Protein AF-A0A358SKY1-F1 (afdb_monomer)

pLDDT: mean 86.54, std 17.52, range [35.16, 98.0]

Nearest PDB structures (foldseek):
  1x7v-assembly3_C  TM=9.313E-01  e=6.496E-03  Pseudomonas aeruginosa
  2gf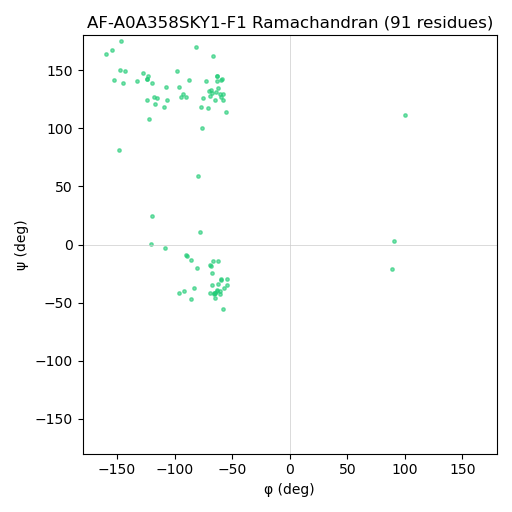f-assembly1_A  TM=7.965E-01  e=2.426E-02  Yersinia pestis
  3kkf-assembly1_A  TM=7.559E-01  e=7.889E-02  Bacteroides thetaiotaomicron
  4dn9-assembly1_A  TM=7.379E-01  e=1.579E-01  Chloroflexus aurantiacus J-10-fl
  1iuj-assembly1_B  TM=7.072E-01  e=5.897E-01  Thermus thermophilus

Solvent-accessible surface area (backbone atoms only — not comparable to full-atom values): 6444 Å² total; per-residue (Å²): 133,80,81,77,80,77,79,86,77,87,68,76,60,81,47,78,47,44,73,44,58,47,80,45,70,42,92,88,42,86,87,41,70,48,78,49,75,42,43,72,43,72,66,33,48,51,52,49,70,70,31,70,66,44,54,48,44,68,70,54,48,66,84,75,48,97,60,86,82,85,85,88,85,83,92,67,103,69,85,73,86,79,80,62,70,94,70,60,77,77,83,81,129

Radius of gyration: 16.53 Å; Cα contacts (8 Å, |Δi|>4): 68; chains: 1; bounding box: 38×24×48 Å

Mean predicted aligned error: 6.96 Å

Sequence (93 aa):
MTPQPSPPRPGGRAEPGCLWFDWSRSVADPAEYVLVEAFRDDAAGAAHVQSEHFRNAQRSLPLHLAQTPRIVNVSIPQDDWSLLGEMAVPARG

Foldseek 3Di:
DPDDDDDDDDDPPPQVFWLDWDKDADPVDNLDIDTDTDGNDVVSVVCVCVDPVVVVCVVPVVVVDPDDDDDDDDDDPDRDDDDDPVPDDDDDD

Structure (mmCIF, N/CA/C/O backbone):
data_AF-A0A358SKY1-F1
#
_entry.id   AF-A0A358SKY1-F1
#
loop_
_atom_site.group_PDB
_atom_site.id
_atom_site.type_symbol
_atom_site.label_atom_id
_atom_site.label_alt_id
_atom_site.label_comp_id
_atom_site.label_asym_id
_atom_site.label_entity_id
_atom_site.label_seq_id
_atom_site.pdbx_PDB_ins_code
_atom_site.Cartn_x
_atom_site.Cartn_y
_atom_site.Cartn_z
_atom_site.occupancy
_atom_site.B_iso_or_equiv
_atom_site.auth_seq_id
_atom_site.auth_comp_id
_atom_site.auth_asym_id
_atom_site.auth_atom_id
_atom_site.pdbx_PDB_model_num
ATOM 1 N N . MET A 1 1 ? -9.381 3.578 -28.941 1.00 37.81 1 MET A N 1
ATOM 2 C CA . MET A 1 1 ? -9.418 4.723 -28.011 1.00 37.81 1 MET A CA 1
ATOM 3 C C . MET A 1 1 ? -8.578 4.314 -26.816 1.00 37.81 1 MET A C 1
ATOM 5 O O . MET A 1 1 ? -8.991 3.438 -26.073 1.00 37.81 1 MET A O 1
ATOM 9 N N . THR A 1 2 ? -7.336 4.785 -26.753 1.00 35.16 2 THR A N 1
ATOM 10 C CA . THR A 1 2 ? -6.381 4.440 -25.689 1.00 35.16 2 THR A CA 1
ATOM 11 C C . THR A 1 2 ? -6.934 4.969 -24.362 1.00 35.16 2 THR A C 1
ATOM 13 O O . THR A 1 2 ? -7.371 6.124 -24.351 1.00 35.16 2 THR A O 1
ATOM 16 N N . PRO A 1 3 ? -6.987 4.175 -23.277 1.00 43.09 3 PRO A N 1
ATOM 17 C CA . PRO A 1 3 ? -7.424 4.693 -21.987 1.00 43.09 3 PRO A CA 1
ATOM 18 C C . PRO A 1 3 ? -6.513 5.861 -21.592 1.00 43.09 3 PRO A C 1
ATOM 20 O O . PRO A 1 3 ? -5.290 5.783 -21.706 1.00 43.09 3 PRO A O 1
ATOM 23 N N . GLN A 1 4 ? -7.125 6.987 -21.228 1.00 37.16 4 GLN A N 1
ATOM 24 C CA . GLN A 1 4 ? -6.403 8.142 -20.704 1.00 37.16 4 GLN A CA 1
ATOM 25 C C . GLN A 1 4 ? -5.823 7.762 -19.336 1.00 37.16 4 GLN A C 1
ATOM 27 O O . GLN A 1 4 ? -6.581 7.260 -18.503 1.00 37.16 4 GLN A O 1
ATOM 32 N N . PRO A 1 5 ? -4.525 8.002 -19.079 1.00 49.38 5 PRO A N 1
ATOM 33 C CA . PRO A 1 5 ? -3.951 7.751 -17.767 1.00 49.38 5 PRO A CA 1
ATOM 34 C C . PRO A 1 5 ? -4.644 8.640 -16.731 1.00 49.38 5 PRO A C 1
ATOM 36 O O . PRO A 1 5 ? -4.863 9.834 -16.957 1.00 49.38 5 PRO A O 1
ATOM 39 N N . SER A 1 6 ? -5.007 8.049 -15.594 1.00 48.69 6 SER A N 1
ATOM 40 C CA . SER A 1 6 ? -5.597 8.792 -14.479 1.00 48.69 6 SER A CA 1
ATOM 41 C C . SER A 1 6 ? -4.625 9.879 -13.990 1.00 48.69 6 SER A C 1
ATOM 43 O O . SER A 1 6 ? -3.418 9.629 -13.928 1.00 48.69 6 SER A O 1
ATOM 45 N N . PRO A 1 7 ? -5.099 11.085 -13.616 1.00 47.94 7 PRO A N 1
ATOM 46 C CA . PRO A 1 7 ? -4.215 12.139 -13.132 1.00 47.94 7 PRO A CA 1
ATOM 47 C C . PRO A 1 7 ? -3.508 11.711 -11.832 1.00 47.94 7 PRO A C 1
ATOM 49 O O . PRO A 1 7 ? -4.116 11.033 -10.993 1.00 47.94 7 PRO A O 1
ATOM 52 N N . PRO A 1 8 ? -2.242 12.116 -11.620 1.00 50.50 8 PRO A N 1
ATOM 53 C CA . PRO A 1 8 ? -1.527 11.798 -10.391 1.00 50.50 8 PRO A CA 1
ATOM 54 C C . PRO A 1 8 ? -2.209 12.489 -9.202 1.00 50.50 8 PRO A C 1
ATOM 56 O O . PRO A 1 8 ? -2.394 13.706 -9.199 1.00 50.50 8 PRO A O 1
ATOM 59 N N . ARG A 1 9 ? -2.605 11.719 -8.181 1.00 52.56 9 ARG A N 1
ATOM 60 C CA . ARG A 1 9 ? -3.099 12.273 -6.904 1.00 52.56 9 ARG A CA 1
ATOM 61 C C . ARG A 1 9 ? -1.901 12.674 -6.011 1.00 52.56 9 ARG A C 1
ATOM 63 O O . ARG A 1 9 ? -0.774 12.371 -6.379 1.00 52.56 9 ARG A O 1
ATOM 70 N N . PRO A 1 10 ? -2.056 13.386 -4.884 1.00 39.41 10 PRO A N 1
ATOM 71 C CA . PRO A 1 10 ? -0.929 13.767 -4.019 1.00 39.41 10 PRO A CA 1
ATOM 72 C C . PRO A 1 10 ? -0.730 12.830 -2.808 1.00 39.41 10 PRO A C 1
ATOM 74 O O . PRO A 1 10 ? -1.704 12.333 -2.254 1.00 39.41 10 PRO A O 1
ATOM 77 N N . GLY A 1 11 ? 0.531 12.677 -2.363 1.00 45.94 11 GLY A N 1
ATOM 78 C CA . GLY A 1 11 ? 0.947 12.014 -1.107 1.00 45.94 11 GLY A CA 1
ATOM 79 C C . GLY A 1 11 ? 1.456 10.573 -1.290 1.00 45.94 11 GLY A C 1
ATOM 80 O O . GLY A 1 11 ? 0.688 9.704 -1.665 1.00 45.94 11 GLY A O 1
ATOM 81 N N . GLY A 1 12 ? 2.758 10.319 -1.078 1.00 49.34 12 GLY A N 1
ATOM 82 C CA . GLY A 1 12 ? 3.425 9.004 -1.261 1.00 49.34 12 GLY A CA 1
ATOM 83 C C . GLY A 1 12 ? 3.973 8.730 -2.673 1.00 49.34 12 GLY A C 1
ATOM 84 O O . GLY A 1 12 ? 4.921 7.978 -2.853 1.00 49.34 12 GLY A O 1
ATOM 85 N N . ARG A 1 13 ? 3.462 9.440 -3.681 1.00 58.19 13 ARG A N 1
ATOM 86 C CA . ARG A 1 13 ? 3.749 9.239 -5.119 1.00 58.19 13 ARG A CA 1
ATOM 87 C C . ARG A 1 13 ? 5.083 9.799 -5.634 1.00 58.19 13 ARG A C 1
ATOM 89 O O . ARG A 1 13 ? 5.278 9.892 -6.840 1.00 58.19 13 ARG A O 1
ATOM 96 N N . ALA A 1 14 ? 5.979 10.230 -4.747 1.00 68.00 14 ALA A N 1
ATOM 97 C CA . ALA A 1 14 ? 7.277 10.782 -5.152 1.00 68.00 14 ALA A CA 1
ATOM 98 C C . ALA A 1 14 ? 8.351 9.700 -5.354 1.00 68.00 14 ALA A C 1
ATOM 100 O O . ALA A 1 14 ? 9.408 9.986 -5.914 1.00 68.00 14 ALA A O 1
ATOM 101 N N . GLU A 1 15 ? 8.100 8.471 -4.897 1.00 85.06 15 GLU A N 1
ATOM 102 C CA . GLU A 1 15 ? 9.031 7.365 -5.087 1.00 85.06 15 GLU A CA 1
ATOM 103 C C . GLU A 1 15 ? 9.089 6.946 -6.564 1.00 85.06 15 GLU A C 1
ATOM 105 O O . GLU A 1 15 ? 8.043 6.675 -7.168 1.00 85.06 15 GLU A O 1
ATOM 110 N N . PRO A 1 16 ? 10.289 6.856 -7.168 1.00 89.62 16 PRO A N 1
ATOM 111 C CA . PRO A 1 16 ? 10.431 6.383 -8.537 1.00 89.62 16 PRO A CA 1
ATOM 112 C C . PRO A 1 16 ? 9.807 4.995 -8.724 1.00 89.62 16 PRO A C 1
ATOM 114 O O . PRO A 1 16 ? 10.299 4.000 -8.204 1.00 89.62 16 PRO A O 1
ATOM 117 N N . GLY A 1 17 ? 8.738 4.923 -9.520 1.00 90.88 17 GLY A N 1
ATOM 118 C CA . GLY A 1 17 ? 8.035 3.670 -9.803 1.00 90.88 17 GLY A CA 1
ATOM 119 C C . GLY A 1 17 ? 6.889 3.326 -8.854 1.00 90.88 17 GLY A C 1
ATOM 120 O O . GLY A 1 17 ? 6.283 2.281 -9.057 1.00 90.88 17 GLY A O 1
ATOM 121 N N . CYS A 1 18 ? 6.542 4.178 -7.886 1.00 92.94 18 CYS A N 1
ATOM 122 C CA . CYS A 1 18 ? 5.262 4.073 -7.184 1.00 92.94 18 CYS A CA 1
ATOM 123 C C . CYS A 1 18 ? 4.121 4.491 -8.127 1.00 92.94 18 CYS A C 1
ATOM 125 O O . CYS A 1 18 ? 4.077 5.630 -8.597 1.00 92.94 18 CYS A O 1
ATOM 127 N N . LEU A 1 19 ? 3.211 3.561 -8.420 1.00 90.94 19 LEU A N 1
ATOM 128 C CA . LEU A 1 19 ? 2.039 3.787 -9.271 1.00 90.94 19 LEU A CA 1
ATOM 129 C C . LEU A 1 19 ? 0.877 4.348 -8.440 1.00 90.94 19 LEU A C 1
ATOM 131 O O . LEU A 1 19 ? 0.256 5.353 -8.801 1.00 90.94 19 LEU A O 1
ATOM 135 N N . TRP A 1 20 ? 0.622 3.731 -7.285 1.00 87.19 20 TRP A N 1
ATOM 136 C CA . TRP A 1 20 ? -0.361 4.186 -6.306 1.00 87.19 20 TRP A CA 1
ATOM 137 C C . TRP A 1 20 ? 0.072 3.859 -4.877 1.00 87.19 20 TRP A C 1
ATOM 139 O O . TRP A 1 20 ? 0.764 2.874 -4.623 1.00 87.19 20 TRP A O 1
ATOM 149 N N . PHE A 1 21 ? -0.364 4.715 -3.954 1.00 91.69 21 PHE A N 1
ATOM 150 C CA . PHE A 1 21 ? -0.190 4.582 -2.512 1.00 91.69 21 PHE A CA 1
ATOM 151 C C . PHE A 1 21 ? -1.416 5.224 -1.861 1.00 91.69 21 PHE A C 1
ATOM 153 O O . PHE A 1 21 ? -1.417 6.408 -1.520 1.00 91.69 21 PHE A O 1
ATOM 160 N N . ASP A 1 22 ? -2.513 4.473 -1.810 1.00 92.62 22 ASP A N 1
ATOM 161 C CA . ASP A 1 22 ? -3.832 5.008 -1.487 1.00 92.62 22 ASP A CA 1
ATOM 162 C C . ASP A 1 22 ? -4.340 4.419 -0.161 1.00 92.62 22 ASP A C 1
ATOM 164 O O . ASP A 1 22 ? -4.429 3.202 0.017 1.00 92.62 22 ASP A O 1
ATOM 168 N N . TRP A 1 23 ? -4.705 5.302 0.771 1.00 93.62 23 TRP A N 1
ATOM 169 C CA . TRP A 1 23 ? -5.331 4.942 2.043 1.00 93.62 23 TRP A CA 1
ATOM 170 C C . TRP A 1 23 ? -6.848 5.059 1.956 1.00 93.62 23 TRP A C 1
ATOM 172 O O . TRP A 1 23 ? -7.386 6.061 1.487 1.00 93.62 23 TRP A O 1
ATOM 182 N N . SER A 1 24 ? -7.537 4.058 2.486 1.00 96.31 24 SER A N 1
ATOM 183 C CA . SER A 1 24 ? -8.987 4.041 2.656 1.00 96.31 24 SER A CA 1
ATOM 184 C C . SER A 1 24 ? -9.336 3.696 4.100 1.00 96.31 24 SER A C 1
ATOM 186 O O . SER A 1 24 ? -8.626 2.933 4.750 1.00 96.31 24 SER A O 1
ATOM 188 N N . ARG A 1 25 ? -10.443 4.242 4.605 1.00 97.31 25 ARG A N 1
ATOM 189 C CA . ARG A 1 25 ? -11.021 3.879 5.906 1.00 97.31 25 ARG A CA 1
ATOM 190 C C . ARG A 1 25 ? -12.288 3.069 5.669 1.00 97.31 25 ARG A C 1
ATOM 192 O O . ARG A 1 25 ? -13.089 3.441 4.812 1.00 97.31 25 ARG A O 1
ATOM 199 N N . SER A 1 26 ? -12.469 1.984 6.414 1.00 97.12 26 SER A N 1
ATOM 200 C CA . SER A 1 26 ? -13.679 1.170 6.319 1.00 97.12 26 SER A CA 1
ATOM 201 C C . SER A 1 26 ? -14.911 1.976 6.740 1.00 97.12 26 SER A C 1
ATOM 203 O O . SER A 1 26 ? -14.882 2.762 7.688 1.00 97.12 26 SER A O 1
ATOM 205 N N . VAL A 1 27 ? -16.012 1.776 6.014 1.00 97.56 27 VAL A N 1
ATOM 206 C CA . VAL A 1 27 ? -17.321 2.358 6.353 1.00 97.56 27 VAL A CA 1
ATOM 207 C C . VAL A 1 27 ? -18.041 1.563 7.445 1.00 97.56 27 VAL A C 1
ATOM 209 O O . VAL A 1 27 ? -18.947 2.093 8.080 1.00 97.56 27 VAL A O 1
ATOM 212 N N . ALA A 1 28 ? -17.651 0.301 7.649 1.00 98.00 28 ALA A N 1
ATOM 213 C CA . ALA A 1 28 ? -18.252 -0.594 8.634 1.00 98.00 28 ALA A CA 1
ATOM 214 C C . ALA A 1 28 ? -17.529 -0.527 9.985 1.00 98.00 28 ALA A C 1
ATOM 216 O O . ALA A 1 28 ? -18.182 -0.515 11.025 1.00 98.00 28 ALA A O 1
ATOM 217 N N . ASP A 1 29 ? -16.196 -0.447 9.965 1.00 97.31 29 ASP A N 1
ATOM 218 C CA . ASP A 1 29 ? -15.374 -0.281 11.161 1.00 97.31 29 ASP A CA 1
ATOM 219 C C . ASP A 1 29 ? -14.514 0.987 11.043 1.00 97.31 29 ASP A C 1
ATOM 221 O O . ASP A 1 29 ? -13.527 1.009 10.305 1.00 97.31 29 ASP A O 1
ATOM 225 N N . PRO A 1 30 ? -14.830 2.052 11.795 1.00 96.44 30 PRO A N 1
ATOM 226 C CA . PRO A 1 30 ? -14.041 3.273 11.778 1.00 96.44 30 PRO A CA 1
ATOM 227 C C . PRO A 1 30 ? -12.588 3.090 12.264 1.00 96.44 30 PRO A C 1
ATOM 229 O O . PRO A 1 30 ? -11.788 4.008 12.082 1.00 96.44 30 PRO A O 1
ATOM 232 N N . ALA A 1 31 ? -12.221 1.985 12.908 1.00 96.31 31 ALA A N 1
ATOM 233 C CA . ALA A 1 31 ? -10.838 1.701 13.291 1.00 96.31 31 ALA A CA 1
ATOM 234 C C . ALA A 1 31 ? -10.053 0.947 12.201 1.00 96.31 31 ALA A C 1
ATOM 236 O O . ALA A 1 31 ?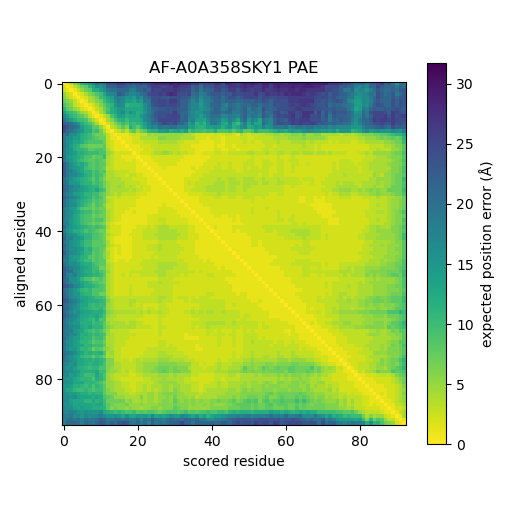 -8.830 0.842 12.305 1.00 96.31 31 ALA A O 1
ATOM 237 N N . GLU A 1 32 ? -10.716 0.455 11.151 1.00 97.31 32 GLU A N 1
ATOM 238 C CA . GLU A 1 32 ? -10.073 -0.303 10.081 1.00 97.31 32 GLU A CA 1
ATOM 239 C C . GLU A 1 32 ? -9.655 0.603 8.915 1.00 97.31 32 GLU A C 1
ATOM 241 O O . GLU A 1 32 ? -10.442 1.384 8.368 1.00 97.31 32 GLU A O 1
ATOM 246 N N . TYR A 1 33 ? -8.395 0.456 8.511 1.00 97.06 33 TYR A N 1
ATOM 247 C CA . TYR A 1 33 ? -7.807 1.137 7.365 1.00 97.06 33 TYR A CA 1
ATOM 248 C C . TYR A 1 33 ? -7.233 0.111 6.390 1.00 97.06 33 TYR A C 1
ATOM 250 O O . TYR A 1 33 ? -6.654 -0.896 6.801 1.00 97.06 33 TYR A O 1
ATOM 258 N N . VAL A 1 34 ? -7.375 0.392 5.097 1.00 97.00 34 VAL A N 1
ATOM 259 C CA . VAL A 1 34 ? -6.814 -0.399 4.001 1.00 97.00 34 VAL A CA 1
ATOM 260 C C . VAL A 1 34 ? -5.842 0.483 3.237 1.00 97.00 34 VAL A C 1
ATOM 262 O O . VAL A 1 34 ? -6.197 1.584 2.814 1.00 97.00 34 VAL A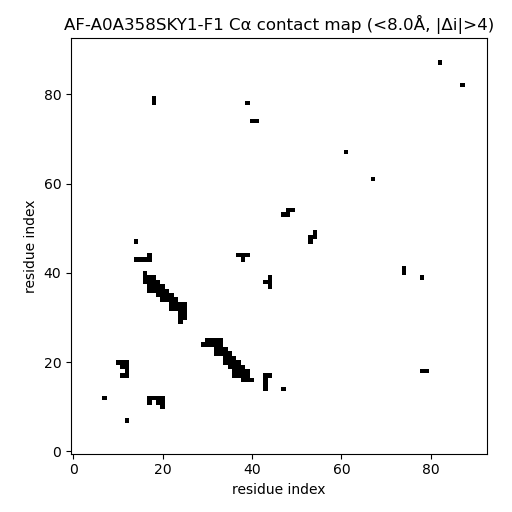 O 1
ATOM 265 N N . LEU A 1 35 ? -4.623 -0.013 3.067 1.00 95.62 35 LEU A N 1
ATOM 266 C CA . LEU A 1 35 ? -3.596 0.600 2.242 1.00 95.62 35 LEU A CA 1
ATOM 267 C C . LEU A 1 35 ? -3.451 -0.230 0.966 1.00 95.62 35 LEU A C 1
ATOM 269 O O . LEU A 1 35 ? -3.246 -1.442 1.032 1.00 95.62 35 LEU A O 1
ATOM 273 N N . VAL A 1 36 ? -3.593 0.422 -0.185 1.00 95.25 36 VAL A N 1
ATOM 274 C CA . VAL A 1 36 ? -3.343 -0.173 -1.497 1.00 95.25 36 VAL A CA 1
ATOM 275 C C . VAL A 1 36 ? -2.076 0.448 -2.065 1.00 95.25 36 VAL A C 1
ATOM 277 O O . VAL A 1 36 ? -2.018 1.654 -2.310 1.00 95.25 36 VAL A O 1
ATOM 280 N N . GLU A 1 37 ? -1.076 -0.392 -2.302 1.00 94.00 37 GLU A N 1
ATOM 281 C CA . GLU A 1 37 ? 0.213 -0.006 -2.870 1.00 94.00 37 GLU A CA 1
ATOM 282 C C . GLU A 1 37 ? 0.422 -0.752 -4.182 1.00 94.00 37 GLU A C 1
ATOM 284 O O . GLU A 1 37 ? 0.124 -1.945 -4.276 1.00 94.00 37 GLU A O 1
ATOM 289 N N . ALA A 1 38 ? 0.957 -0.069 -5.189 1.00 93.81 38 ALA A N 1
ATOM 290 C CA . ALA A 1 38 ? 1.625 -0.759 -6.278 1.00 93.81 38 ALA A CA 1
ATOM 291 C C . ALA A 1 38 ? 2.830 -0.003 -6.772 1.00 93.81 38 ALA A C 1
ATOM 293 O O . ALA A 1 38 ? 2.892 1.231 -6.818 1.00 93.81 38 ALA A O 1
ATOM 294 N N . PHE A 1 39 ? 3.757 -0.824 -7.222 1.00 94.25 39 PHE A N 1
ATOM 295 C CA . PHE A 1 39 ? 5.021 -0.434 -7.776 1.00 94.25 39 PHE A CA 1
ATOM 296 C C . PHE A 1 39 ? 5.115 -1.034 -9.173 1.00 94.25 39 PHE A C 1
ATOM 298 O O . PHE A 1 39 ? 4.621 -2.133 -9.414 1.00 94.25 39 PHE A O 1
ATOM 305 N N . ARG A 1 40 ? 5.741 -0.300 -10.093 1.00 93.62 40 ARG A N 1
ATOM 306 C CA . ARG A 1 40 ? 5.935 -0.717 -11.489 1.00 93.62 40 ARG A CA 1
ATOM 307 C C . ARG A 1 40 ? 6.629 -2.076 -11.595 1.00 93.62 40 ARG A C 1
ATOM 309 O O . ARG A 1 40 ? 6.380 -2.823 -12.533 1.00 93.62 40 ARG A O 1
ATOM 316 N N . ASP A 1 41 ? 7.542 -2.350 -10.671 1.00 93.25 41 ASP A N 1
ATOM 317 C CA . ASP A 1 41 ? 8.366 -3.548 -10.646 1.00 93.25 41 ASP A CA 1
ATOM 318 C C . ASP A 1 41 ? 8.824 -3.871 -9.214 1.00 93.25 41 ASP A C 1
ATOM 320 O O . ASP A 1 41 ? 8.723 -3.047 -8.296 1.00 93.25 41 ASP A O 1
ATOM 324 N N . ASP A 1 42 ? 9.357 -5.081 -9.035 1.00 93.81 42 ASP A N 1
ATOM 325 C CA . ASP A 1 42 ? 9.868 -5.559 -7.747 1.00 93.81 42 ASP A CA 1
ATOM 326 C C . ASP A 1 42 ? 11.009 -4.672 -7.215 1.00 93.81 42 ASP A C 1
ATOM 328 O O . ASP A 1 42 ? 11.177 -4.537 -6.003 1.00 93.81 42 ASP A O 1
ATOM 332 N N . ALA A 1 43 ? 11.788 -4.034 -8.098 1.00 95.25 43 ALA A N 1
ATOM 333 C CA . ALA A 1 43 ? 12.885 -3.156 -7.699 1.00 95.25 43 ALA A CA 1
ATOM 334 C C . ALA A 1 43 ? 12.370 -1.862 -7.047 1.00 95.25 43 ALA A C 1
ATOM 336 O O . ALA A 1 43 ? 12.907 -1.436 -6.024 1.00 95.25 43 ALA A O 1
ATOM 337 N N . ALA A 1 44 ? 11.306 -1.266 -7.588 1.00 94.62 44 ALA A N 1
ATOM 338 C CA . ALA A 1 44 ? 10.628 -0.126 -6.981 1.00 94.62 44 ALA A CA 1
ATOM 339 C C . ALA A 1 44 ? 9.985 -0.504 -5.633 1.00 94.62 44 ALA A C 1
ATOM 341 O O . ALA A 1 44 ? 10.152 0.228 -4.658 1.00 94.62 44 ALA A O 1
ATOM 342 N N . GLY A 1 45 ? 9.348 -1.678 -5.535 1.00 94.31 45 GLY A N 1
ATOM 343 C CA . GLY A 1 45 ? 8.822 -2.183 -4.259 1.00 94.31 45 GLY A CA 1
ATOM 344 C C . GLY A 1 45 ? 9.918 -2.445 -3.215 1.00 94.31 45 GLY A C 1
ATOM 345 O O . GLY A 1 45 ? 9.764 -2.114 -2.040 1.00 94.31 45 GLY A O 1
ATOM 346 N N . ALA A 1 46 ? 11.069 -2.976 -3.636 1.00 95.75 46 ALA A N 1
ATOM 347 C CA . ALA A 1 46 ? 12.223 -3.171 -2.762 1.00 95.75 46 ALA A CA 1
ATOM 348 C C . ALA A 1 46 ? 12.803 -1.834 -2.269 1.00 95.75 46 ALA A C 1
ATOM 350 O O . ALA A 1 46 ? 13.125 -1.699 -1.086 1.00 95.75 46 ALA A O 1
ATOM 351 N N . ALA A 1 47 ? 12.899 -0.832 -3.150 1.00 95.94 47 ALA A N 1
ATOM 352 C CA . ALA A 1 47 ? 13.345 0.509 -2.783 1.00 95.94 47 ALA A CA 1
ATOM 353 C C . ALA A 1 47 ? 12.412 1.148 -1.740 1.00 95.94 47 ALA A C 1
ATOM 355 O O . ALA A 1 47 ? 12.898 1.740 -0.771 1.00 95.94 47 ALA A O 1
ATOM 356 N N . HIS A 1 48 ? 11.097 0.956 -1.885 1.00 94.38 48 HIS A N 1
ATOM 357 C CA . HIS A 1 48 ? 10.098 1.422 -0.927 1.00 94.38 48 HIS A CA 1
ATOM 358 C C . HIS A 1 48 ? 10.337 0.865 0.481 1.00 94.38 48 HIS A C 1
ATOM 360 O O . HIS A 1 48 ? 10.525 1.630 1.429 1.00 94.38 48 HIS A O 1
ATOM 366 N N . VAL A 1 49 ? 10.415 -0.461 0.640 1.00 94.88 49 VAL A N 1
ATOM 367 C CA . VAL A 1 49 ? 10.563 -1.087 1.972 1.00 94.88 49 VAL A CA 1
ATOM 368 C C . VAL A 1 49 ? 11.931 -0.828 2.618 1.00 94.88 49 VAL A C 1
ATOM 370 O O . VAL A 1 49 ? 12.100 -0.982 3.828 1.00 94.88 49 VAL A O 1
ATOM 373 N N . GLN A 1 50 ? 12.928 -0.426 1.829 1.00 95.62 50 GLN A N 1
ATOM 374 C CA . GLN A 1 50 ? 14.264 -0.068 2.314 1.00 95.62 50 GLN A CA 1
ATOM 375 C C . GLN A 1 50 ? 14.414 1.418 2.665 1.00 95.62 50 GLN A C 1
ATOM 377 O O . GLN A 1 50 ? 15.437 1.799 3.247 1.00 95.62 50 GLN A O 1
ATOM 382 N N . SER A 1 51 ? 13.420 2.241 2.336 1.00 93.62 51 SER A N 1
ATOM 383 C CA . SER A 1 51 ? 13.437 3.691 2.517 1.00 93.62 51 SER A CA 1
ATOM 384 C C . SER A 1 51 ? 13.457 4.135 3.985 1.00 93.62 51 SER A C 1
ATOM 386 O O . SER A 1 51 ? 13.118 3.394 4.914 1.00 93.62 51 SER A O 1
ATOM 388 N N . GLU A 1 52 ? 13.837 5.395 4.212 1.00 94.94 52 GLU A N 1
ATOM 389 C CA . GLU A 1 52 ? 13.813 5.986 5.550 1.00 94.94 52 GLU A CA 1
ATOM 390 C C . GLU A 1 52 ? 12.386 6.111 6.099 1.00 94.94 52 GLU A C 1
ATOM 392 O O . GLU A 1 52 ? 12.148 5.790 7.264 1.00 94.94 52 GLU A O 1
ATOM 397 N N . HIS A 1 53 ? 11.415 6.528 5.281 1.00 90.69 53 HIS A N 1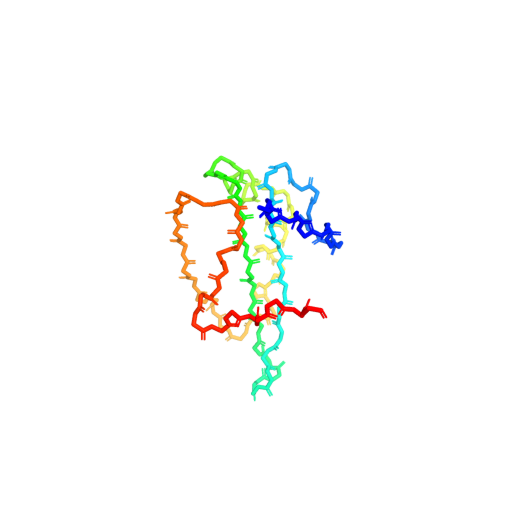
ATOM 398 C CA . HIS A 1 53 ? 10.035 6.678 5.744 1.00 90.69 53 HIS A CA 1
ATOM 399 C C . HIS A 1 53 ? 9.393 5.335 6.088 1.00 90.69 53 HIS A C 1
ATOM 401 O O . HIS A 1 53 ? 8.665 5.272 7.077 1.00 90.69 53 HIS A O 1
ATOM 407 N N . PHE A 1 54 ? 9.712 4.253 5.369 1.00 94.69 54 PHE A N 1
ATOM 408 C CA . PHE A 1 54 ? 9.239 2.920 5.740 1.00 94.69 54 PHE A CA 1
ATOM 409 C C . PHE A 1 54 ? 9.841 2.462 7.075 1.00 94.69 54 PHE A C 1
ATOM 411 O O . PHE A 1 54 ? 9.121 2.001 7.958 1.00 94.69 54 PHE A O 1
ATOM 418 N N . ARG A 1 55 ? 11.142 2.689 7.301 1.00 95.75 55 ARG A N 1
ATOM 419 C CA . ARG A 1 55 ? 11.782 2.433 8.608 1.00 95.75 55 ARG A CA 1
ATOM 420 C C . ARG A 1 55 ? 11.193 3.297 9.726 1.00 95.75 55 ARG A C 1
ATOM 422 O O . ARG A 1 55 ? 11.099 2.853 10.869 1.00 95.75 55 ARG A O 1
ATOM 429 N N . ASN A 1 56 ? 10.789 4.532 9.429 1.00 95.81 56 ASN A N 1
ATOM 430 C CA . ASN A 1 56 ? 10.072 5.384 10.380 1.00 95.81 56 ASN A CA 1
ATOM 431 C C . ASN A 1 56 ? 8.702 4.789 10.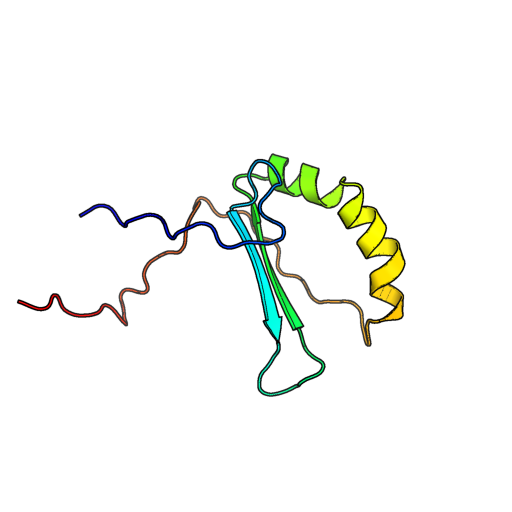713 1.00 95.81 56 ASN A C 1
ATOM 433 O O . ASN A 1 56 ? 8.378 4.660 11.892 1.00 95.81 56 ASN A O 1
ATOM 437 N N . ALA A 1 57 ? 7.953 4.351 9.700 1.00 93.81 57 ALA A N 1
ATOM 438 C CA . ALA A 1 57 ? 6.662 3.693 9.861 1.00 93.81 57 ALA A CA 1
ATOM 439 C C . ALA A 1 57 ? 6.774 2.395 10.680 1.00 93.81 57 ALA A C 1
ATOM 441 O O . ALA A 1 57 ? 5.985 2.186 11.597 1.00 93.81 57 ALA A O 1
ATOM 442 N N . GLN A 1 58 ? 7.800 1.571 10.444 1.00 96.75 58 GLN A N 1
ATOM 443 C CA . GLN A 1 58 ? 8.075 0.370 11.243 1.00 96.75 58 GLN A CA 1
ATOM 444 C C . GLN A 1 58 ? 8.323 0.675 12.727 1.00 96.75 58 GLN A C 1
ATOM 446 O O . GLN A 1 58 ? 8.017 -0.156 13.577 1.00 96.75 58 GLN A O 1
ATOM 451 N N . ARG A 1 59 ? 8.871 1.851 13.054 1.00 97.38 59 ARG A N 1
ATOM 452 C CA . ARG A 1 59 ? 9.115 2.268 14.442 1.00 97.38 59 ARG A CA 1
ATOM 453 C C . ARG A 1 59 ? 7.880 2.875 15.105 1.00 97.38 59 ARG A C 1
ATOM 455 O O . ARG A 1 59 ? 7.683 2.661 16.296 1.00 97.38 59 ARG A O 1
ATOM 462 N N . SER A 1 60 ? 7.079 3.643 14.367 1.00 97.00 60 SER A N 1
ATOM 463 C CA . SER A 1 60 ? 5.968 4.415 14.936 1.00 97.00 60 SER A CA 1
ATOM 464 C C . SER A 1 60 ? 4.614 3.714 14.843 1.00 97.00 60 SER A C 1
ATOM 466 O O . SER A 1 60 ? 3.857 3.736 15.810 1.00 97.00 60 SER A O 1
ATOM 468 N N . LEU A 1 61 ? 4.297 3.069 13.716 1.00 95.44 61 LEU A N 1
ATOM 469 C CA . LEU A 1 61 ? 2.967 2.504 13.481 1.00 95.44 61 LEU A CA 1
ATOM 470 C C . LEU A 1 61 ? 2.583 1.391 14.460 1.00 95.44 61 LEU A C 1
ATOM 472 O O . LEU A 1 61 ? 1.438 1.422 14.904 1.00 95.44 61 LEU A O 1
ATOM 476 N N . PRO A 1 62 ? 3.467 0.453 14.866 1.00 97.62 62 PRO A N 1
ATOM 477 C CA . PRO A 1 62 ? 3.080 -0.614 15.792 1.00 97.62 62 PRO A CA 1
ATOM 478 C C . PRO A 1 62 ? 2.446 -0.124 17.098 1.00 97.62 62 PRO A C 1
ATOM 480 O O . PRO A 1 62 ? 1.579 -0.801 17.635 1.00 97.62 62 PRO A O 1
ATOM 483 N N . LEU A 1 63 ? 2.810 1.072 17.575 1.00 97.19 63 LEU A N 1
ATOM 484 C CA . LEU A 1 63 ? 2.242 1.676 18.787 1.00 97.19 63 LEU A CA 1
ATOM 485 C C . LEU A 1 63 ? 0.766 2.082 18.637 1.00 97.19 63 LEU A C 1
ATOM 487 O O . LEU A 1 63 ? 0.080 2.295 19.633 1.00 97.19 63 LEU A O 1
ATOM 491 N N . HIS A 1 64 ? 0.288 2.211 17.402 1.00 95.62 64 HIS A N 1
ATOM 492 C CA . HIS A 1 64 ? -1.065 2.649 17.064 1.00 95.62 64 HIS A CA 1
ATOM 493 C C . HIS A 1 64 ? -1.942 1.515 16.520 1.00 95.62 64 HIS A C 1
ATOM 495 O O . HIS A 1 64 ? -3.119 1.735 16.235 1.00 95.62 64 HIS A O 1
ATOM 501 N N . LEU A 1 65 ? -1.385 0.313 16.352 1.00 96.44 65 LEU A N 1
ATOM 502 C CA . LEU A 1 65 ? -2.073 -0.817 15.745 1.00 96.44 65 LEU A CA 1
ATOM 503 C C . LEU A 1 65 ? -2.724 -1.698 16.813 1.00 96.44 65 LEU A C 1
ATOM 505 O O . LEU A 1 65 ? -2.061 -2.190 17.721 1.00 96.44 65 LEU A O 1
ATOM 509 N N . ALA A 1 66 ? -4.024 -1.956 16.661 1.00 97.25 66 ALA A N 1
ATOM 510 C CA . ALA A 1 66 ? -4.740 -2.908 17.512 1.00 97.25 66 ALA A CA 1
ATOM 511 C C . ALA A 1 66 ? -4.285 -4.365 17.284 1.00 97.25 66 ALA A C 1
ATOM 513 O O . ALA A 1 66 ? -4.433 -5.206 18.166 1.00 97.25 66 ALA A O 1
ATOM 514 N N . GLN A 1 67 ? -3.739 -4.664 16.101 1.00 96.31 67 GLN A N 1
ATOM 515 C CA . GLN A 1 67 ? -3.195 -5.968 15.716 1.00 96.31 67 GLN A CA 1
ATOM 516 C C . GLN A 1 67 ? -2.229 -5.824 14.532 1.00 96.31 67 GLN A C 1
ATOM 518 O O . GLN A 1 67 ? -2.247 -4.812 13.828 1.00 96.31 67 GLN A O 1
ATOM 523 N N . THR A 1 68 ? -1.412 -6.849 14.270 1.00 97.25 68 THR A N 1
ATOM 524 C CA . THR A 1 68 ? -0.549 -6.890 13.078 1.00 97.25 68 THR A CA 1
ATOM 525 C C . THR A 1 68 ? -1.393 -6.839 11.791 1.00 97.25 68 THR A C 1
ATOM 527 O O . THR A 1 68 ? -2.331 -7.631 11.662 1.00 97.25 68 THR A O 1
ATOM 530 N N . PRO A 1 69 ? -1.088 -5.949 10.823 1.00 96.94 69 PRO A N 1
ATOM 531 C CA . PRO A 1 69 ? -1.832 -5.856 9.572 1.00 96.94 69 PRO A CA 1
ATOM 532 C C . PRO A 1 69 ? -1.728 -7.142 8.749 1.00 96.94 69 PRO A C 1
ATOM 534 O O . PRO A 1 69 ? -0.689 -7.801 8.719 1.00 96.94 69 PRO A O 1
ATOM 537 N N . ARG A 1 70 ? -2.809 -7.480 8.047 1.00 97.56 70 ARG A N 1
ATOM 538 C CA . ARG A 1 70 ? -2.836 -8.575 7.069 1.00 97.56 70 ARG A CA 1
ATOM 539 C C . ARG A 1 70 ? -2.398 -8.030 5.713 1.00 97.56 70 ARG A C 1
ATOM 541 O O . ARG A 1 70 ? -2.794 -6.924 5.358 1.00 97.56 70 ARG A O 1
ATOM 548 N N . ILE A 1 71 ? -1.633 -8.810 4.954 1.00 96.56 71 ILE A N 1
ATOM 549 C CA . ILE A 1 71 ? -1.125 -8.406 3.639 1.00 96.56 71 ILE A CA 1
ATOM 550 C C . ILE A 1 71 ? -1.339 -9.506 2.597 1.00 96.56 71 ILE A C 1
ATOM 552 O O . ILE A 1 71 ? -1.150 -10.689 2.876 1.00 96.56 71 ILE A O 1
ATOM 556 N N . VAL A 1 72 ? -1.706 -9.090 1.385 1.00 96.38 72 VAL A N 1
ATOM 557 C CA . VAL A 1 72 ? -1.581 -9.875 0.154 1.00 96.38 72 VAL A CA 1
ATOM 558 C C . VAL A 1 72 ? -0.609 -9.116 -0.740 1.00 96.38 72 VAL A C 1
ATOM 560 O O . VAL A 1 72 ? -0.855 -7.958 -1.064 1.00 96.38 72 VAL A O 1
ATOM 563 N N . ASN A 1 73 ? 0.498 -9.754 -1.115 1.00 94.88 73 ASN A N 1
ATOM 564 C CA . ASN A 1 73 ? 1.500 -9.188 -2.011 1.00 94.88 73 ASN A CA 1
ATOM 565 C C . ASN A 1 73 ? 1.689 -10.135 -3.198 1.00 94.88 73 ASN A C 1
ATOM 567 O O . ASN A 1 73 ? 1.936 -11.325 -3.006 1.00 94.88 73 ASN A O 1
ATOM 571 N N . VAL A 1 74 ? 1.508 -9.611 -4.408 1.00 95.38 74 VAL A N 1
ATOM 572 C CA . VAL A 1 74 ? 1.569 -10.376 -5.655 1.00 95.38 74 VAL A CA 1
ATOM 573 C C . VAL A 1 74 ? 2.178 -9.515 -6.755 1.00 95.38 74 VAL A C 1
ATOM 575 O O . VAL A 1 74 ? 1.840 -8.337 -6.872 1.00 95.38 74 VAL A O 1
ATOM 578 N N . SER A 1 75 ? 3.036 -10.111 -7.580 1.00 94.19 75 SER A N 1
ATOM 579 C CA . SER A 1 75 ? 3.527 -9.482 -8.809 1.00 94.19 75 SER A CA 1
ATOM 580 C C . SER A 1 75 ? 2.591 -9.853 -9.960 1.00 94.19 75 SER A C 1
ATOM 582 O O .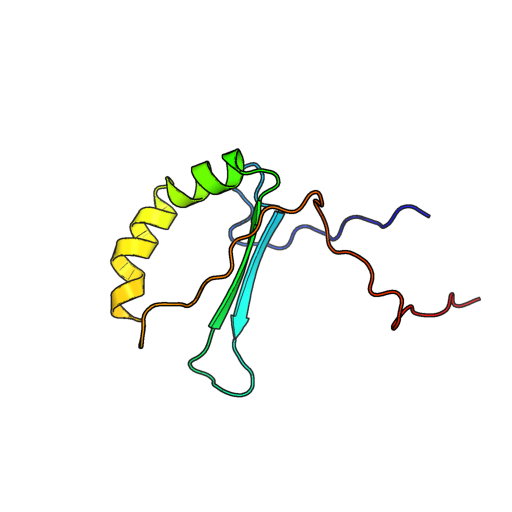 SER A 1 75 ? 2.307 -11.031 -10.189 1.00 94.19 75 SER A O 1
ATOM 584 N N . ILE A 1 76 ? 2.098 -8.846 -10.680 1.00 92.56 76 ILE A N 1
ATOM 585 C CA . ILE A 1 76 ? 1.199 -9.005 -11.828 1.00 92.56 76 ILE A CA 1
ATOM 586 C C . ILE A 1 76 ? 1.807 -8.312 -13.056 1.00 92.56 76 ILE A C 1
ATOM 588 O O . ILE A 1 76 ? 2.406 -7.249 -12.907 1.00 92.56 76 ILE A O 1
ATOM 592 N N . PRO A 1 77 ? 1.675 -8.870 -14.274 1.00 91.19 77 PRO A N 1
ATOM 593 C CA . PRO A 1 77 ? 2.183 -8.247 -15.498 1.00 91.19 77 PRO A CA 1
ATOM 594 C C . PRO A 1 77 ? 1.230 -7.140 -15.995 1.00 91.19 77 PRO A C 1
ATOM 596 O O . PRO A 1 77 ? 0.677 -7.232 -17.088 1.00 91.19 77 PRO A O 1
ATOM 599 N N . GLN A 1 78 ? 0.984 -6.128 -15.159 1.00 87.06 78 GLN A N 1
ATOM 600 C CA . GLN A 1 78 ? 0.049 -5.023 -15.394 1.00 87.06 78 GLN A CA 1
ATOM 601 C C . GLN A 1 78 ? 0.513 -3.782 -14.612 1.00 87.06 78 GLN A C 1
ATOM 603 O O . GLN A 1 78 ? 0.968 -3.913 -13.479 1.00 87.06 78 GLN A O 1
ATOM 608 N N . ASP A 1 79 ? 0.379 -2.590 -15.197 1.00 86.56 79 ASP A N 1
ATOM 609 C CA . ASP A 1 79 ? 0.870 -1.314 -14.649 1.00 86.56 79 ASP A CA 1
ATOM 610 C C . ASP A 1 79 ? -0.227 -0.253 -14.402 1.00 86.56 79 ASP A C 1
ATOM 612 O O . ASP A 1 79 ? 0.068 0.834 -13.906 1.00 86.56 79 ASP A O 1
ATOM 616 N N . ASP A 1 80 ? -1.496 -0.565 -14.684 1.00 89.44 80 ASP A N 1
ATOM 617 C CA . ASP A 1 80 ? -2.661 0.282 -14.374 1.00 89.44 80 ASP A CA 1
ATOM 618 C C . ASP A 1 80 ? -3.898 -0.573 -14.046 1.00 89.44 80 ASP A C 1
ATOM 620 O O . ASP A 1 80 ? -3.857 -1.794 -14.139 1.00 89.44 80 ASP A O 1
ATOM 624 N N . TRP A 1 81 ? -5.016 0.028 -13.652 1.00 90.38 81 TRP A N 1
ATOM 625 C CA . TRP A 1 81 ? -6.273 -0.671 -13.399 1.00 90.38 81 TRP A CA 1
ATOM 626 C C . TRP A 1 81 ? -6.888 -1.227 -14.687 1.00 90.38 81 TRP A C 1
ATOM 628 O O . TRP A 1 81 ? -7.069 -0.519 -15.677 1.00 90.38 81 TRP A O 1
ATOM 638 N N . SER A 1 82 ? -7.305 -2.493 -14.647 1.00 90.88 82 SER A N 1
ATOM 639 C CA . SER A 1 82 ? -8.143 -3.070 -15.698 1.00 90.88 82 SER A CA 1
ATOM 640 C C . SER A 1 82 ? -9.571 -2.527 -15.607 1.00 90.88 82 SER A C 1
ATOM 642 O O . SER A 1 82 ? -10.135 -2.399 -14.518 1.00 90.88 82 SER A O 1
ATOM 644 N N . LEU A 1 83 ? -10.187 -2.250 -16.757 1.00 91.69 83 LEU A N 1
ATOM 645 C CA . LEU A 1 83 ? -11.608 -1.914 -16.805 1.00 91.69 83 LEU A CA 1
ATOM 646 C C . LEU A 1 83 ? -12.450 -3.153 -16.488 1.00 91.69 83 LEU A C 1
ATOM 648 O O . LEU A 1 83 ? -12.263 -4.214 -17.084 1.00 91.69 83 LEU A O 1
ATOM 652 N N . LEU A 1 84 ? -13.422 -3.001 -15.587 1.00 92.94 84 LEU A N 1
ATOM 653 C CA . LEU A 1 84 ? -14.396 -4.051 -15.312 1.00 92.94 84 LEU A CA 1
ATOM 654 C C . LEU A 1 84 ? -15.432 -4.104 -16.443 1.00 92.94 84 LEU A C 1
ATOM 656 O O . LEU A 1 84 ? -16.371 -3.307 -16.470 1.00 92.94 84 LEU A O 1
ATOM 660 N N . GLY A 1 85 ? -15.255 -5.055 -17.363 1.00 93.56 85 GLY A N 1
ATOM 661 C CA . GLY A 1 85 ? -16.107 -5.214 -18.546 1.00 93.56 85 GLY A CA 1
ATOM 662 C C . GLY A 1 85 ? -17.593 -5.400 -18.225 1.00 93.56 85 GLY A C 1
ATOM 663 O O . GLY A 1 85 ? -18.434 -4.806 -18.893 1.00 93.56 85 GLY A O 1
ATOM 664 N N . GLU A 1 86 ? -17.915 -6.121 -17.149 1.00 95.62 86 GLU A N 1
ATOM 665 C CA . GLU A 1 86 ? -19.307 -6.409 -16.758 1.00 95.62 86 GLU A CA 1
ATOM 666 C C . GLU A 1 86 ? -20.100 -5.179 -16.310 1.00 95.62 86 GLU A C 1
ATOM 668 O O . GLU A 1 86 ? -21.325 -5.215 -16.233 1.00 95.62 86 GLU A O 1
ATOM 673 N N . MET A 1 87 ? -19.402 -4.077 -16.034 1.00 94.06 87 MET A N 1
ATOM 674 C CA . MET A 1 87 ? -19.988 -2.797 -15.644 1.00 94.06 87 MET A CA 1
ATOM 675 C C . MET A 1 87 ? -19.624 -1.687 -16.641 1.00 94.06 87 MET A C 1
ATOM 677 O O . MET A 1 87 ? -19.601 -0.508 -16.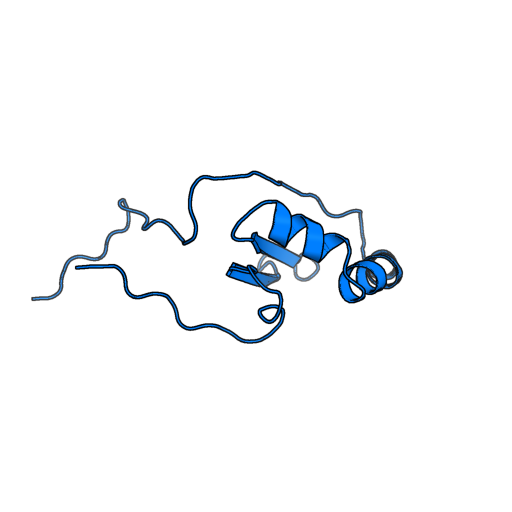281 1.00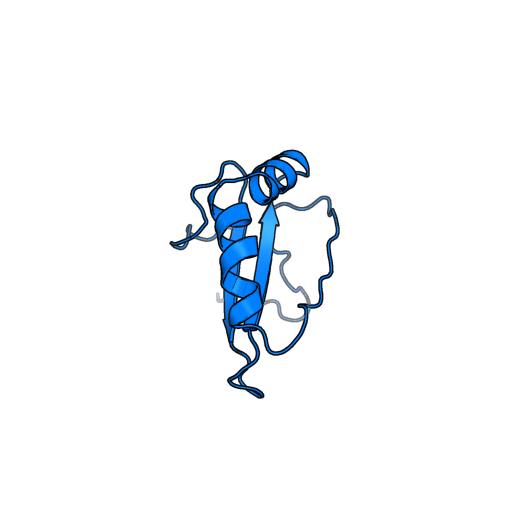 94.06 87 MET A O 1
ATOM 681 N N . ALA A 1 88 ? -19.312 -2.047 -17.891 1.00 93.88 88 ALA A N 1
ATOM 682 C CA . ALA A 1 88 ? -18.961 -1.083 -18.924 1.00 93.88 88 ALA A CA 1
ATOM 683 C C . ALA A 1 88 ? -20.109 -0.090 -19.174 1.00 93.88 88 ALA A C 1
ATOM 685 O O . ALA A 1 88 ? -21.250 -0.467 -19.446 1.00 93.88 88 ALA A O 1
ATOM 686 N N . VAL A 1 89 ? -19.795 1.206 -19.107 1.00 92.31 89 VAL A N 1
ATOM 687 C CA . VAL A 1 89 ? -20.758 2.274 -19.396 1.00 92.31 89 VAL A CA 1
ATOM 688 C C . VAL A 1 89 ? -20.958 2.366 -20.916 1.00 92.31 89 VAL A C 1
ATOM 690 O O . VAL A 1 89 ? -19.966 2.531 -21.633 1.00 92.31 89 VAL A O 1
ATOM 693 N N . PRO A 1 90 ? -22.201 2.300 -21.436 1.00 90.12 90 PRO A N 1
ATOM 694 C CA . PRO A 1 90 ? -22.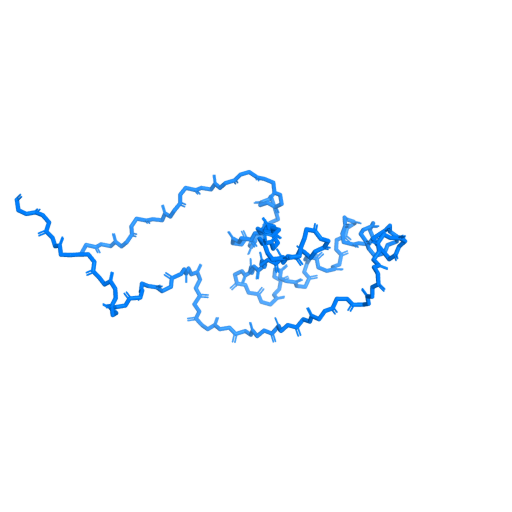459 2.462 -22.864 1.00 90.12 90 PRO A CA 1
ATOM 695 C C . PRO A 1 90 ? -21.961 3.815 -23.378 1.00 90.12 90 PRO A C 1
ATOM 697 O O . PRO A 1 90 ? -22.095 4.835 -22.694 1.00 90.12 90 PRO A O 1
ATOM 700 N N . ALA A 1 91 ? -21.425 3.839 -24.600 1.00 86.06 91 ALA A N 1
ATOM 701 C CA . ALA A 1 91 ? -21.075 5.092 -25.257 1.00 86.06 91 ALA A CA 1
ATOM 702 C C . ALA A 1 91 ? -22.328 5.976 -25.365 1.00 86.06 91 ALA A C 1
ATOM 704 O O . ALA A 1 91 ? -23.355 5.545 -25.891 1.00 86.06 91 ALA A O 1
ATOM 705 N N . ARG A 1 92 ? -22.254 7.206 -24.846 1.00 76.19 92 ARG A N 1
ATOM 706 C CA . ARG A 1 92 ? -23.301 8.204 -25.080 1.00 76.19 92 ARG A CA 1
ATOM 707 C C . ARG A 1 92 ? -23.105 8.751 -26.495 1.00 76.19 92 ARG A C 1
ATOM 709 O O . ARG A 1 92 ? -22.024 9.261 -26.786 1.00 76.19 92 ARG A O 1
ATOM 716 N N . GLY A 1 93 ? -24.107 8.555 -27.352 1.00 58.44 93 GLY A N 1
ATOM 717 C CA . GLY A 1 93 ? -24.199 9.199 -28.666 1.00 58.44 93 GLY A CA 1
ATOM 718 C C . GLY A 1 93 ? -24.553 10.674 -28.568 1.00 58.44 93 GLY A C 1
ATOM 719 O O . GLY A 1 93 ? -24.985 11.107 -27.473 1.00 58.44 93 GLY A O 1
#

Secondary structure (DSSP, 8-state):
-PPPPPPPPSSSTTSTTEEEEEEEE-SS-TT-EEEEEEESSHHHHHHHHHSHHHHHHHHHGGGG-SSPPP------S-SSPPP-GGGPPPPP-